Protein AF-A0A1A8XYL1-F1 (afdb_monomer_lite)

Foldseek 3Di:
DDDPDPDDPVNVLVVVLLVCLLVVHDLVVNCVVSVPPDSVVSVVCVVSNVVSVVVVVVVVVVVVVVVDVVVDDDD

InterPro domains:
  IPR002104 Integrase, catalytic domain [PF00589] (5-51)
  IPR002104 Integrase, catalytic domain [PS51898] (1-58)
  IPR011010 DNA breaking-rejoining enzyme, catalytic core [SSF56349] (5-60)
  IPR013762 Integrase-like, catalytic domain superfamily [G3DSA:1.10.443.10] (2-68)
  IPR050090 Bacterial tyrosine recombinase XerC/XerD complex [PTHR30349] (7-61)

Organism: NCBI:txid1860102

Structure (mmCIF, N/CA/C/O backbone):
data_AF-A0A1A8XYL1-F1
#
_entry.id   AF-A0A1A8XYL1-F1
#
loop_
_atom_site.group_PDB
_atom_site.id
_atom_site.type_symbol
_atom_site.label_atom_id
_atom_site.label_alt_id
_atom_site.label_comp_id
_atom_site.label_asym_id
_atom_site.label_entity_id
_atom_site.label_seq_id
_atom_site.pdbx_PDB_ins_code
_atom_site.Cartn_x
_atom_site.Cartn_y
_atom_site.Cartn_z
_atom_site.occupancy
_atom_site.B_iso_or_equiv
_atom_site.auth_seq_id
_atom_site.auth_comp_id
_atom_site.auth_asym_id
_atom_site.auth_atom_id
_atom_site.pdbx_PDB_model_num
ATOM 1 N N . MET A 1 1 ? 25.867 -13.943 20.004 1.00 38.03 1 MET A N 1
ATOM 2 C CA . MET A 1 1 ? 25.426 -12.622 20.503 1.00 38.03 1 MET A CA 1
ATOM 3 C C . MET A 1 1 ? 24.073 -12.313 19.863 1.00 38.03 1 MET A C 1
ATOM 5 O O . MET A 1 1 ? 24.034 -11.761 18.773 1.00 38.03 1 MET A O 1
ATOM 9 N N . TRP A 1 2 ? 22.965 -12.781 20.455 1.00 48.59 2 TRP A N 1
ATOM 10 C CA . TRP A 1 2 ? 21.623 -12.489 19.931 1.00 48.59 2 TRP A CA 1
ATOM 11 C C . TRP A 1 2 ? 21.277 -11.043 20.267 1.00 48.59 2 TRP A C 1
ATOM 13 O O . TRP A 1 2 ? 20.896 -10.724 21.392 1.00 48.59 2 TRP A O 1
ATOM 23 N N . THR A 1 3 ? 21.445 -10.152 19.299 1.00 49.16 3 THR A N 1
ATOM 24 C CA . THR A 1 3 ? 20.888 -8.809 19.377 1.00 49.16 3 THR A CA 1
ATOM 25 C C . THR A 1 3 ? 19.370 -8.953 19.361 1.00 49.16 3 THR A C 1
ATOM 27 O O . THR A 1 3 ? 18.771 -9.323 18.351 1.00 49.16 3 THR A O 1
ATOM 30 N N . LYS A 1 4 ? 18.729 -8.722 20.513 1.00 61.72 4 LYS A N 1
ATOM 31 C CA . LYS A 1 4 ? 17.274 -8.582 20.588 1.00 61.72 4 LYS A CA 1
ATOM 32 C C . LYS A 1 4 ? 16.899 -7.407 19.684 1.00 61.72 4 LYS A C 1
ATOM 34 O O . LYS A 1 4 ? 17.038 -6.257 20.083 1.00 61.72 4 LYS A O 1
ATOM 39 N N . LYS A 1 5 ? 16.486 -7.680 18.442 1.00 64.25 5 LYS A N 1
ATOM 40 C CA . LYS A 1 5 ? 15.844 -6.666 17.599 1.00 64.25 5 LYS A CA 1
ATOM 41 C C . LYS A 1 5 ? 14.652 -6.153 18.402 1.00 64.25 5 LYS A C 1
ATOM 43 O O . LYS A 1 5 ? 13.838 -6.962 18.845 1.00 64.25 5 LYS A O 1
ATOM 48 N N . ASN A 1 6 ? 14.568 -4.842 18.615 1.00 67.56 6 ASN A N 1
ATOM 49 C CA . ASN A 1 6 ? 13.433 -4.217 19.290 1.00 67.56 6 ASN A CA 1
ATOM 50 C C . ASN A 1 6 ? 12.187 -4.371 18.405 1.00 67.56 6 ASN A C 1
ATOM 52 O O . ASN A 1 6 ? 11.849 -3.499 17.604 1.00 67.56 6 ASN A O 1
ATOM 56 N N . ILE A 1 7 ? 11.535 -5.528 18.513 1.00 74.31 7 ILE A N 1
ATOM 57 C CA . ILE A 1 7 ? 10.244 -5.802 17.899 1.00 74.31 7 ILE A CA 1
ATOM 58 C C . ILE A 1 7 ? 9.231 -4.998 18.702 1.00 74.31 7 ILE A C 1
ATOM 60 O O . ILE A 1 7 ? 8.952 -5.296 19.860 1.00 74.31 7 ILE A O 1
ATOM 64 N N . SER A 1 8 ? 8.725 -3.937 18.087 1.00 81.94 8 SER A N 1
ATOM 65 C CA . SER A 1 8 ? 7.616 -3.161 18.623 1.00 81.94 8 SER A CA 1
ATOM 66 C C . SER A 1 8 ? 6.335 -3.510 17.860 1.00 81.94 8 SER A C 1
ATOM 68 O O . SER A 1 8 ? 6.412 -3.951 16.706 1.00 81.94 8 SER A O 1
ATOM 70 N N . PRO A 1 9 ? 5.148 -3.250 18.432 1.00 82.25 9 PRO A N 1
ATOM 71 C CA . PRO A 1 9 ? 3.887 -3.328 17.694 1.00 82.25 9 PRO A CA 1
ATOM 72 C C . PRO A 1 9 ? 3.907 -2.512 16.390 1.00 82.25 9 PRO A C 1
ATOM 74 O O . PRO A 1 9 ? 3.288 -2.896 15.400 1.00 82.25 9 PRO A O 1
ATOM 77 N N . HIS A 1 10 ? 4.671 -1.414 16.356 1.00 80.06 10 HIS A N 1
ATOM 78 C CA . HIS A 1 10 ? 4.864 -0.610 15.153 1.00 80.06 10 HIS A CA 1
ATOM 79 C C . HIS A 1 10 ? 5.654 -1.368 14.075 1.00 80.06 10 HIS A C 1
ATOM 81 O O . HIS A 1 10 ? 5.273 -1.341 12.910 1.00 80.06 10 HIS A O 1
ATOM 87 N N . SER A 1 11 ? 6.701 -2.107 14.453 1.00 79.88 11 SER A N 1
ATOM 88 C CA . SER A 1 11 ? 7.506 -2.921 13.529 1.00 79.88 11 SER A CA 1
ATOM 89 C C . SER A 1 11 ? 6.685 -4.042 12.875 1.00 79.88 11 SER A C 1
ATOM 91 O O . SER A 1 11 ? 6.842 -4.315 11.685 1.00 79.88 11 SER A O 1
ATOM 93 N N . LEU A 1 12 ? 5.772 -4.661 13.634 1.00 83.69 12 LEU A N 1
ATOM 94 C CA . LEU A 1 12 ? 4.840 -5.667 13.111 1.00 83.69 12 LEU A CA 1
ATOM 95 C C . LEU A 1 12 ? 3.829 -5.046 12.141 1.00 83.69 12 LEU A C 1
ATOM 97 O O . LEU A 1 12 ? 3.618 -5.580 11.055 1.00 83.69 12 LEU A O 1
ATOM 101 N N . ARG A 1 13 ? 3.269 -3.879 12.489 1.00 84.50 13 ARG A N 1
ATOM 102 C CA . ARG A 1 13 ? 2.374 -3.122 11.601 1.00 84.50 13 ARG A CA 1
ATOM 103 C C . ARG A 1 13 ? 3.049 -2.765 10.275 1.00 84.50 13 ARG A C 1
ATOM 105 O O . ARG A 1 13 ? 2.428 -2.902 9.228 1.00 84.50 13 ARG A O 1
ATOM 112 N N . HIS A 1 14 ? 4.318 -2.354 10.322 1.00 82.69 14 HIS A N 1
ATOM 113 C CA . HIS A 1 14 ? 5.113 -2.094 9.119 1.00 82.69 14 HIS A CA 1
ATOM 114 C C . HIS A 1 14 ? 5.305 -3.337 8.266 1.00 82.69 14 HIS A C 1
ATOM 116 O O . HIS A 1 14 ? 5.082 -3.278 7.066 1.00 82.69 14 HIS A O 1
ATOM 122 N N . SER A 1 15 ? 5.649 -4.463 8.886 1.00 85.12 15 SER A N 1
ATOM 123 C CA . SER A 1 15 ? 5.869 -5.720 8.162 1.00 85.12 15 SER A CA 1
ATOM 124 C C . SER A 1 15 ? 4.586 -6.207 7.475 1.00 85.12 15 SER A C 1
ATOM 126 O O . SER A 1 15 ? 4.622 -6.629 6.324 1.00 85.12 15 SER A O 1
ATOM 128 N N . TYR A 1 16 ? 3.437 -6.079 8.148 1.00 86.44 16 TYR A N 1
ATOM 129 C CA . TYR A 1 16 ? 2.128 -6.407 7.578 1.00 86.44 16 TYR A CA 1
ATOM 130 C C . TYR A 1 16 ? 1.771 -5.512 6.381 1.00 86.44 16 TYR A C 1
ATOM 132 O O . TYR A 1 16 ? 1.391 -6.011 5.326 1.00 86.44 16 TYR A O 1
ATOM 140 N N . ALA A 1 17 ? 1.943 -4.195 6.519 1.00 84.69 17 ALA A N 1
ATOM 141 C CA . ALA A 1 17 ? 1.669 -3.238 5.451 1.00 84.69 17 ALA A CA 1
ATOM 142 C C . ALA A 1 17 ? 2.566 -3.452 4.220 1.00 84.69 17 ALA A C 1
ATOM 144 O O . ALA A 1 17 ? 2.068 -3.454 3.097 1.00 84.69 17 ALA A O 1
ATOM 145 N N . THR A 1 18 ? 3.869 -3.673 4.434 1.00 84.06 18 THR A N 1
ATOM 146 C CA . THR A 1 18 ? 4.831 -3.968 3.364 1.00 84.06 18 THR A CA 1
ATOM 147 C C . THR A 1 18 ? 4.421 -5.217 2.590 1.00 84.06 18 THR A C 1
ATOM 149 O O . THR A 1 18 ? 4.317 -5.154 1.370 1.00 84.06 18 THR A O 1
ATOM 152 N N . HIS A 1 19 ? 4.098 -6.316 3.280 1.00 85.62 19 HIS A N 1
ATOM 153 C CA . HIS A 1 19 ? 3.712 -7.560 2.612 1.00 85.62 19 HIS A CA 1
ATOM 154 C C . HIS A 1 19 ? 2.413 -7.457 1.809 1.00 85.62 19 HIS A C 1
ATOM 156 O O . HIS A 1 19 ? 2.317 -8.060 0.744 1.00 85.62 19 HIS A O 1
ATOM 162 N N . LEU A 1 20 ? 1.421 -6.689 2.274 1.00 84.81 20 LEU A N 1
ATOM 163 C CA . LEU A 1 20 ? 0.204 -6.464 1.487 1.00 84.81 20 LEU A CA 1
ATOM 164 C C . LEU A 1 20 ? 0.512 -5.722 0.181 1.00 84.81 20 LEU A C 1
ATOM 166 O O . LEU A 1 20 ? -0.004 -6.089 -0.872 1.00 84.81 20 LEU A O 1
ATOM 170 N N . ILE A 1 21 ? 1.384 -4.716 0.229 1.00 84.31 21 ILE A N 1
ATOM 171 C CA . ILE A 1 21 ? 1.738 -3.934 -0.960 1.00 84.31 21 ILE A CA 1
ATOM 172 C C . ILE A 1 21 ? 2.578 -4.767 -1.926 1.00 84.31 21 ILE A C 1
ATOM 174 O O . ILE A 1 21 ? 2.285 -4.779 -3.116 1.00 84.31 21 ILE A O 1
ATOM 178 N N . GLU A 1 22 ? 3.553 -5.528 -1.424 1.00 80.44 22 GLU A N 1
ATOM 179 C CA . GLU A 1 22 ? 4.329 -6.480 -2.232 1.00 80.44 22 GLU A CA 1
ATOM 180 C C . GLU A 1 22 ? 3.439 -7.537 -2.903 1.00 80.44 22 GLU A C 1
ATOM 182 O O . GLU A 1 22 ? 3.719 -7.969 -4.021 1.00 80.44 22 GLU A O 1
ATOM 187 N N . ALA A 1 23 ? 2.344 -7.936 -2.250 1.00 83.25 23 ALA A N 1
ATOM 188 C CA . ALA A 1 23 ? 1.356 -8.850 -2.813 1.00 83.25 23 ALA A CA 1
ATOM 189 C C . ALA A 1 23 ? 0.444 -8.205 -3.878 1.00 83.25 23 ALA A C 1
ATOM 191 O O . ALA A 1 23 ? -0.340 -8.914 -4.508 1.00 83.25 23 ALA A O 1
ATOM 192 N N . GLY A 1 24 ? 0.540 -6.890 -4.108 1.00 81.31 24 GLY A N 1
ATOM 193 C CA . GLY A 1 24 ? -0.275 -6.176 -5.093 1.00 81.31 24 GLY A CA 1
ATOM 194 C C . GLY A 1 24 ? -1.537 -5.516 -4.541 1.00 81.31 24 GLY A C 1
ATOM 195 O O . GLY A 1 24 ? -2.367 -5.072 -5.332 1.00 81.31 24 GLY A O 1
ATOM 196 N N . VAL A 1 25 ? -1.709 -5.452 -3.218 1.00 83.44 25 VAL A N 1
ATOM 197 C CA . VAL A 1 25 ? -2.875 -4.809 -2.594 1.00 83.44 25 VAL A CA 1
ATOM 198 C C . VAL A 1 25 ? -2.745 -3.287 -2.682 1.00 83.44 25 VAL A C 1
ATOM 200 O O . VAL A 1 25 ? -1.681 -2.722 -2.418 1.00 83.44 25 VAL A O 1
ATOM 203 N N . ASP A 1 26 ? -3.840 -2.612 -3.037 1.00 82.50 26 ASP A N 1
ATOM 204 C CA . ASP A 1 26 ? -3.853 -1.158 -3.188 1.00 82.50 26 ASP A CA 1
ATOM 205 C C . ASP A 1 26 ? -3.651 -0.429 -1.849 1.00 82.50 26 ASP A C 1
ATOM 207 O O . ASP A 1 26 ? -4.101 -0.860 -0.785 1.00 82.50 26 ASP A O 1
ATOM 211 N N . LEU A 1 27 ? -3.011 0.739 -1.907 1.00 79.50 27 LEU A N 1
ATOM 212 C CA . LEU A 1 27 ? -2.653 1.539 -0.738 1.00 79.50 27 LEU A CA 1
ATOM 213 C C . LEU A 1 27 ? -3.884 1.973 0.072 1.00 79.50 27 LEU A C 1
ATOM 215 O O . LEU A 1 27 ? -3.821 2.057 1.301 1.00 79.50 27 LEU A O 1
ATOM 219 N N . ILE A 1 28 ? -5.012 2.219 -0.601 1.00 81.75 28 ILE A N 1
ATOM 220 C CA . ILE A 1 28 ? -6.286 2.578 0.036 1.00 81.75 28 ILE A CA 1
ATOM 221 C C . ILE A 1 28 ? -6.838 1.385 0.822 1.00 81.75 28 ILE A C 1
ATOM 223 O O . ILE A 1 28 ? -7.384 1.544 1.917 1.00 81.75 28 ILE A O 1
ATOM 227 N N . GLU A 1 29 ? -6.684 0.178 0.289 1.00 83.38 29 GLU A N 1
ATOM 228 C CA . GLU A 1 29 ? -7.133 -1.046 0.938 1.00 83.38 29 GLU A CA 1
ATOM 229 C C . GLU A 1 29 ? -6.239 -1.387 2.136 1.00 83.38 29 GLU A C 1
ATOM 231 O O . GLU A 1 29 ? -6.745 -1.681 3.220 1.00 83.38 29 GLU A O 1
ATOM 236 N N . VAL A 1 30 ? -4.920 -1.218 2.008 1.00 84.25 30 VAL A N 1
ATOM 237 C CA . VAL A 1 30 ? -3.979 -1.331 3.134 1.00 84.25 30 VAL A CA 1
ATOM 238 C C . VAL A 1 30 ? -4.293 -0.305 4.227 1.00 84.25 30 VAL A C 1
ATOM 240 O O . VAL A 1 30 ? -4.309 -0.651 5.407 1.00 84.25 30 VAL A O 1
ATOM 243 N N . GLN A 1 31 ? -4.624 0.940 3.869 1.00 84.44 31 GLN A N 1
ATOM 244 C CA . GLN A 1 31 ? -5.032 1.963 4.839 1.00 84.44 31 GLN A CA 1
ATOM 245 C C . GLN A 1 31 ? -6.275 1.536 5.634 1.00 84.44 31 GLN A C 1
ATOM 247 O O . GLN A 1 31 ? -6.293 1.683 6.860 1.00 84.44 31 GLN A O 1
ATOM 252 N N . LYS A 1 32 ? -7.296 1.000 4.953 1.00 83.81 32 LYS A N 1
ATOM 253 C CA . LYS A 1 32 ? -8.523 0.494 5.588 1.00 83.81 32 LYS A CA 1
ATOM 254 C C . LYS A 1 32 ? -8.227 -0.677 6.523 1.00 83.81 32 LYS A C 1
ATOM 256 O O . LYS A 1 32 ? -8.681 -0.663 7.662 1.00 83.81 32 LYS A O 1
ATOM 261 N N . ASN A 1 33 ? -7.408 -1.634 6.081 1.00 82.50 33 ASN A N 1
ATOM 262 C CA . ASN A 1 33 ? -6.996 -2.793 6.880 1.00 82.50 33 ASN A CA 1
ATOM 263 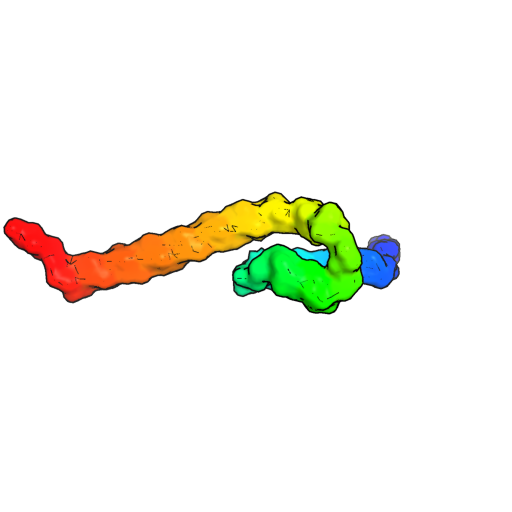C C . ASN A 1 33 ? -6.218 -2.406 8.149 1.00 82.50 33 ASN A C 1
ATOM 265 O O . ASN A 1 33 ? -6.302 -3.090 9.165 1.00 82.50 33 ASN A O 1
ATOM 269 N N . LEU A 1 34 ? -5.470 -1.301 8.112 1.00 83.00 34 LEU A N 1
ATOM 270 C CA . LEU A 1 34 ? -4.702 -0.797 9.254 1.00 83.00 34 LEU A CA 1
ATOM 271 C C . LEU A 1 34 ? -5.496 0.145 10.170 1.00 83.00 34 LEU A C 1
ATOM 273 O O . LEU A 1 34 ? -4.981 0.549 11.215 1.00 83.00 34 LEU A O 1
ATOM 277 N N . GLY A 1 35 ? -6.716 0.531 9.782 1.00 79.62 35 GLY A N 1
ATOM 278 C CA . GLY A 1 35 ? -7.532 1.496 10.523 1.00 79.62 35 GLY A CA 1
ATOM 279 C C . GLY A 1 35 ? -6.896 2.887 10.610 1.00 79.62 35 GLY A C 1
ATOM 280 O O . GLY A 1 35 ? -7.135 3.628 11.563 1.00 79.62 35 GLY A O 1
ATOM 281 N N . HIS A 1 36 ? -6.041 3.252 9.650 1.00 81.69 36 HIS A N 1
ATOM 282 C CA . HIS A 1 36 ? -5.386 4.556 9.650 1.00 81.69 36 HIS A CA 1
ATOM 283 C C . HIS A 1 36 ? -6.388 5.658 9.277 1.00 81.69 36 HIS A C 1
ATOM 285 O O . HIS A 1 36 ? -6.835 5.757 8.132 1.00 81.69 36 HIS A O 1
ATOM 291 N N . HIS A 1 37 ? -6.681 6.537 10.238 1.00 65.38 37 HIS A N 1
ATOM 292 C CA . HIS A 1 37 ? -7.539 7.711 10.037 1.00 65.38 37 HIS A CA 1
ATOM 293 C C . HIS A 1 37 ? -6.923 8.739 9.065 1.00 65.38 37 HIS A C 1
ATOM 295 O O . HIS A 1 37 ? -7.631 9.572 8.506 1.00 65.38 37 HIS A O 1
ATOM 301 N N . SER A 1 38 ? -5.603 8.696 8.845 1.00 68.00 38 SER A N 1
ATOM 302 C CA . SER A 1 38 ? -4.902 9.586 7.918 1.00 68.00 38 SER A CA 1
ATOM 303 C C . SER A 1 38 ? -4.137 8.801 6.858 1.00 68.00 38 SER A C 1
ATOM 305 O O . SER A 1 38 ? -3.332 7.924 7.170 1.00 68.00 38 SER A O 1
ATOM 307 N N . ILE A 1 39 ? -4.337 9.174 5.594 1.00 66.56 39 ILE A N 1
ATOM 308 C CA . ILE A 1 39 ? -3.606 8.604 4.456 1.00 66.56 39 ILE A CA 1
ATOM 309 C C . ILE A 1 39 ? -2.112 8.957 4.490 1.00 66.56 39 ILE A C 1
ATOM 311 O O . ILE A 1 39 ? -1.296 8.225 3.940 1.00 66.56 39 ILE A O 1
ATOM 315 N N . LEU A 1 40 ? -1.725 10.022 5.206 1.00 67.75 40 LEU A N 1
ATOM 316 C CA . LEU A 1 40 ? -0.326 10.440 5.367 1.00 67.75 40 LEU A CA 1
ATOM 317 C C 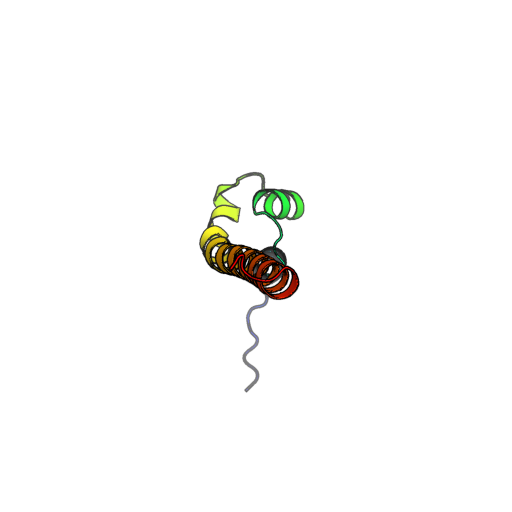. LEU A 1 40 ? 0.523 9.376 6.076 1.00 67.75 40 LEU A C 1
ATOM 319 O O . LEU A 1 40 ? 1.714 9.246 5.799 1.00 67.75 40 LEU A O 1
ATOM 323 N N . THR A 1 41 ? -0.079 8.583 6.968 1.00 69.56 41 THR A N 1
ATOM 324 C CA . THR A 1 41 ? 0.620 7.495 7.667 1.00 69.56 41 THR A CA 1
ATOM 325 C C . THR A 1 41 ? 0.930 6.333 6.720 1.00 69.56 41 THR A C 1
ATOM 327 O O . THR A 1 41 ? 1.964 5.683 6.859 1.00 69.56 41 THR A O 1
ATOM 330 N N . THR A 1 42 ? 0.068 6.114 5.724 1.00 77.56 42 THR A N 1
ATOM 331 C CA . THR A 1 42 ? 0.205 5.074 4.694 1.00 77.56 42 THR A CA 1
ATOM 332 C C . THR A 1 42 ? 1.004 5.568 3.480 1.00 77.56 42 THR A C 1
ATOM 334 O O . THR A 1 42 ? 1.647 4.770 2.805 1.00 77.56 42 THR A O 1
ATOM 337 N N . ALA A 1 43 ? 1.077 6.885 3.252 1.00 75.38 43 ALA A N 1
ATOM 338 C CA . ALA A 1 43 ? 1.867 7.501 2.183 1.00 75.38 43 ALA A CA 1
ATOM 339 C C . ALA A 1 43 ? 3.363 7.149 2.260 1.00 75.38 43 ALA A C 1
ATOM 341 O O . ALA A 1 43 ? 4.051 7.142 1.241 1.00 75.38 43 ALA A O 1
ATOM 342 N N . ARG A 1 44 ? 3.859 6.770 3.448 1.00 74.62 44 ARG A N 1
ATOM 343 C CA . ARG A 1 44 ? 5.216 6.240 3.630 1.00 74.62 44 ARG A CA 1
ATOM 344 C C . ARG A 1 44 ? 5.492 5.009 2.761 1.00 74.62 44 ARG A C 1
ATOM 346 O O . ARG A 1 44 ? 6.638 4.830 2.375 1.00 74.62 44 ARG A O 1
ATOM 353 N N . TYR A 1 45 ? 4.483 4.207 2.417 1.00 74.75 45 TYR A N 1
ATOM 354 C CA . TYR A 1 45 ? 4.646 3.011 1.584 1.00 74.75 45 TYR A CA 1
ATOM 355 C C . TYR A 1 45 ? 4.475 3.246 0.077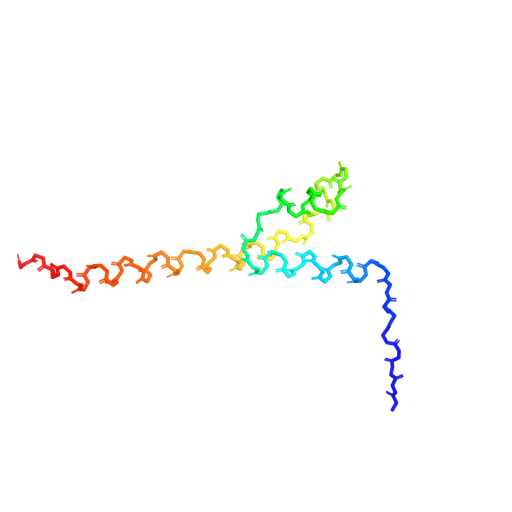 1.00 74.75 45 TYR A C 1
ATOM 357 O O . TYR A 1 45 ? 4.544 2.301 -0.702 1.00 74.75 45 TYR A O 1
ATOM 365 N N . THR A 1 46 ? 4.281 4.489 -0.369 1.00 76.94 46 THR A N 1
ATOM 366 C CA . THR A 1 46 ? 4.170 4.806 -1.808 1.00 76.94 46 THR A CA 1
ATOM 367 C C . THR A 1 46 ? 5.380 4.337 -2.616 1.00 76.94 46 THR A C 1
ATOM 369 O O . THR A 1 46 ? 5.207 3.843 -3.726 1.00 76.94 46 THR A O 1
ATOM 372 N N . HIS A 1 47 ? 6.587 4.385 -2.048 1.00 74.00 47 HIS A N 1
ATOM 373 C CA . HIS A 1 47 ? 7.789 3.869 -2.709 1.00 74.00 47 HIS A CA 1
ATOM 374 C C . HIS A 1 47 ? 7.700 2.366 -3.044 1.00 74.00 47 HIS A C 1
ATOM 376 O O . HIS A 1 47 ? 8.251 1.935 -4.049 1.00 74.00 47 HIS A O 1
ATOM 382 N N . LEU A 1 48 ? 6.958 1.574 -2.258 1.00 69.88 48 LEU A N 1
ATOM 383 C CA . LEU A 1 48 ? 6.740 0.143 -2.520 1.00 69.88 48 LEU A CA 1
ATOM 384 C C . LEU A 1 48 ? 5.715 -0.092 -3.639 1.00 69.88 48 LEU A C 1
ATOM 386 O O . LEU A 1 48 ? 5.787 -1.081 -4.371 1.00 69.88 48 LEU A O 1
ATOM 390 N N . THR A 1 49 ? 4.764 0.832 -3.808 1.00 67.50 49 THR A N 1
ATOM 391 C CA . THR A 1 49 ? 3.781 0.744 -4.898 1.00 67.50 49 THR A CA 1
ATOM 392 C C . THR A 1 49 ? 4.421 0.948 -6.270 1.00 67.50 49 THR A C 1
ATOM 394 O O . THR A 1 49 ? 3.949 0.363 -7.239 1.00 67.50 49 THR A O 1
ATOM 397 N N . ASP A 1 50 ? 5.511 1.716 -6.368 1.00 67.94 50 ASP A N 1
ATOM 398 C CA . ASP A 1 50 ? 6.239 1.915 -7.627 1.00 67.94 50 ASP A CA 1
ATOM 399 C C . ASP A 1 50 ? 6.866 0.606 -8.133 1.00 67.94 50 ASP A C 1
ATOM 401 O O . ASP A 1 50 ? 6.678 0.212 -9.285 1.00 67.94 50 ASP A O 1
ATOM 405 N N . GLN A 1 51 ? 7.493 -0.152 -7.231 1.00 63.97 51 GLN A N 1
ATOM 406 C CA . GLN A 1 51 ? 8.032 -1.478 -7.535 1.00 63.97 51 GLN A CA 1
ATOM 407 C C . GLN A 1 51 ? 6.928 -2.468 -7.947 1.00 63.97 51 GLN A C 1
ATOM 409 O O . GLN A 1 51 ? 7.085 -3.250 -8.883 1.00 63.97 51 GLN A O 1
ATOM 414 N N . THR A 1 52 ? 5.774 -2.399 -7.287 1.00 62.88 52 THR A N 1
ATOM 415 C CA . THR A 1 52 ? 4.624 -3.273 -7.566 1.00 62.88 52 THR A CA 1
ATOM 416 C C . THR A 1 52 ? 3.961 -2.954 -8.914 1.00 62.88 52 THR A C 1
ATOM 418 O O . THR A 1 52 ? 3.546 -3.861 -9.638 1.00 62.88 52 THR A O 1
ATOM 421 N N . LYS A 1 53 ? 3.902 -1.673 -9.304 1.00 60.94 53 LYS A N 1
ATOM 422 C CA . LYS A 1 53 ? 3.372 -1.238 -10.608 1.00 60.94 53 LYS A CA 1
ATOM 423 C C . LYS A 1 53 ? 4.180 -1.795 -11.776 1.00 60.94 53 LYS A C 1
ATOM 425 O O . LYS A 1 53 ? 3.580 -2.263 -12.743 1.00 60.94 53 LYS A O 1
ATOM 430 N N . HIS A 1 54 ? 5.508 -1.798 -11.672 1.00 63.62 54 HIS A N 1
ATOM 431 C CA . HIS A 1 54 ? 6.375 -2.392 -12.692 1.00 63.62 54 HIS A CA 1
ATOM 432 C C . HIS A 1 54 ? 6.057 -3.879 -12.899 1.00 63.62 54 HIS A C 1
ATOM 434 O O . HIS A 1 54 ? 5.818 -4.306 -14.025 1.00 63.62 54 HIS A O 1
ATOM 440 N N . HIS A 1 55 ? 5.880 -4.637 -11.811 1.00 67.25 55 HIS A N 1
ATOM 441 C CA . HIS A 1 55 ? 5.479 -6.043 -11.897 1.00 67.25 55 HIS A CA 1
ATOM 442 C C . HIS A 1 55 ? 4.123 -6.259 -12.585 1.00 67.25 55 HIS A C 1
ATOM 444 O O . HIS A 1 55 ? 3.954 -7.243 -13.307 1.00 67.25 55 HIS A O 1
ATOM 450 N N . ALA A 1 56 ? 3.142 -5.377 -12.377 1.00 70.94 56 ALA A N 1
ATOM 451 C CA . ALA A 1 56 ? 1.845 -5.489 -13.043 1.00 70.94 56 ALA A CA 1
ATOM 452 C C . ALA A 1 56 ? 1.961 -5.266 -14.561 1.00 70.94 56 ALA A C 1
ATOM 454 O O . ALA A 1 56 ? 1.400 -6.038 -15.342 1.00 70.94 56 ALA A O 1
ATOM 455 N N . ILE A 1 57 ? 2.732 -4.255 -14.971 1.00 75.56 57 ILE A N 1
ATOM 456 C CA . ILE A 1 57 ? 3.007 -3.952 -16.382 1.00 75.56 57 ILE A CA 1
ATOM 457 C C . ILE A 1 57 ? 3.735 -5.126 -17.043 1.00 75.56 57 ILE A C 1
ATOM 459 O O . ILE A 1 57 ? 3.299 -5.598 -18.092 1.00 75.56 57 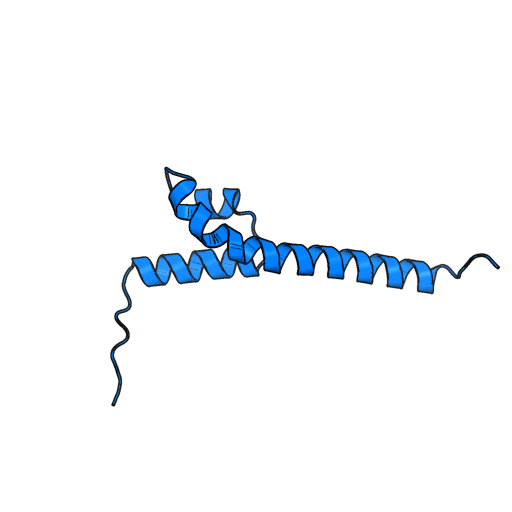ILE A O 1
ATOM 463 N N . ASP A 1 58 ? 4.767 -5.669 -16.396 1.00 79.25 58 ASP A N 1
ATOM 464 C CA . ASP A 1 58 ? 5.527 -6.812 -16.911 1.00 79.25 58 ASP A CA 1
ATOM 465 C C . ASP A 1 58 ? 4.644 -8.048 -17.109 1.00 79.25 58 ASP A C 1
ATOM 467 O O . ASP A 1 58 ? 4.767 -8.766 -18.103 1.00 79.25 58 ASP A O 1
ATOM 471 N N . ARG A 1 59 ? 3.699 -8.295 -16.193 1.00 78.12 59 ARG A N 1
ATOM 472 C CA . ARG A 1 59 ? 2.759 -9.419 -16.311 1.00 78.12 59 ARG A CA 1
ATOM 473 C C . ARG A 1 59 ? 1.789 -9.241 -17.471 1.00 78.12 59 ARG A C 1
ATOM 475 O O . ARG A 1 59 ? 1.516 -10.222 -18.164 1.00 78.12 59 ARG A O 1
ATOM 482 N N . ILE A 1 60 ? 1.283 -8.027 -17.687 1.00 80.06 60 ILE A N 1
ATOM 483 C CA . ILE A 1 60 ? 0.406 -7.714 -18.824 1.00 80.06 60 ILE A CA 1
ATOM 484 C C . ILE A 1 60 ? 1.184 -7.851 -20.133 1.00 80.06 60 ILE A C 1
ATOM 486 O O . ILE A 1 60 ? 0.721 -8.542 -21.037 1.00 80.06 60 ILE A O 1
ATOM 490 N N . ASN A 1 61 ? 2.391 -7.289 -20.209 1.00 82.38 61 ASN A N 1
ATOM 491 C CA . ASN A 1 61 ? 3.258 -7.406 -21.380 1.00 82.38 61 ASN A CA 1
ATOM 492 C C . ASN A 1 61 ? 3.576 -8.874 -21.690 1.00 82.38 61 ASN A C 1
ATOM 494 O O . ASN A 1 61 ? 3.410 -9.309 -22.824 1.00 82.38 61 ASN A O 1
ATOM 498 N N . ALA A 1 62 ? 3.902 -9.684 -20.679 1.00 82.88 62 ALA A N 1
ATOM 499 C CA . ALA A 1 62 ? 4.144 -11.113 -20.860 1.00 82.88 62 ALA A CA 1
ATOM 500 C C . ALA A 1 62 ? 2.897 -11.887 -21.331 1.00 82.88 62 ALA A C 1
ATOM 502 O O . ALA A 1 62 ? 3.018 -12.889 -22.038 1.00 82.88 62 ALA A O 1
ATOM 503 N N . LEU A 1 63 ? 1.690 -11.474 -20.926 1.00 84.25 63 LEU A N 1
ATOM 504 C CA . LEU A 1 63 ? 0.442 -12.051 -21.439 1.00 84.25 63 LEU A CA 1
ATOM 505 C C . LEU A 1 63 ? 0.198 -11.654 -22.899 1.00 84.25 63 LEU A C 1
ATOM 507 O O . LEU A 1 63 ? -0.176 -12.512 -23.698 1.00 84.25 63 LEU A O 1
ATOM 511 N N . MET A 1 64 ? 0.444 -10.390 -23.243 1.00 80.75 64 MET A N 1
ATOM 512 C CA . MET A 1 64 ? 0.303 -9.876 -24.605 1.00 80.75 64 MET A CA 1
ATOM 513 C C . MET A 1 64 ? 1.302 -10.521 -25.568 1.00 80.75 64 MET A C 1
ATOM 515 O O . MET A 1 64 ? 0.896 -10.954 -26.645 1.00 80.75 64 MET A O 1
ATOM 519 N N . ASP A 1 65 ? 2.561 -10.692 -25.161 1.00 77.94 65 ASP A N 1
ATOM 520 C CA . ASP A 1 65 ? 3.584 -11.401 -25.940 1.00 77.94 65 ASP A CA 1
ATOM 521 C C . ASP A 1 65 ? 3.182 -12.852 -26.205 1.00 77.94 65 ASP A C 1
ATOM 523 O O . ASP A 1 65 ? 3.230 -13.319 -27.343 1.00 77.94 65 ASP A O 1
ATOM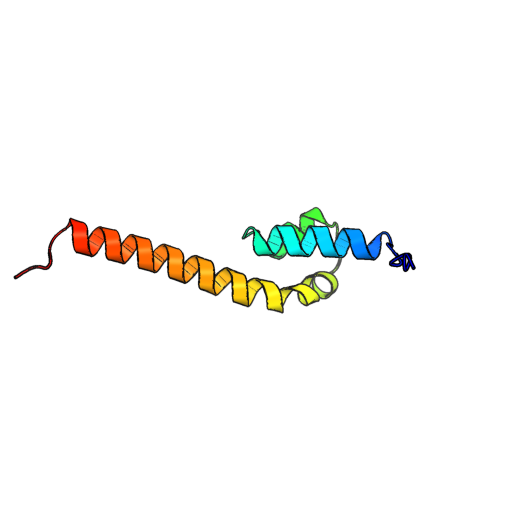 527 N N . ARG A 1 66 ? 2.700 -13.566 -25.177 1.00 69.56 66 ARG A N 1
ATOM 528 C CA . ARG A 1 66 ? 2.188 -14.935 -25.346 1.00 69.56 66 ARG A CA 1
ATOM 529 C C . ARG A 1 66 ? 1.019 -14.994 -26.326 1.00 69.56 66 ARG A C 1
ATOM 531 O O . ARG A 1 66 ? 0.954 -15.923 -27.124 1.00 69.56 66 ARG A O 1
ATOM 538 N N . TYR A 1 67 ? 0.110 -14.022 -26.285 1.00 75.12 67 TYR A N 1
ATOM 539 C CA . TYR A 1 67 ? -1.013 -13.957 -27.220 1.00 75.12 67 TYR A CA 1
ATOM 540 C C . TYR A 1 67 ? -0.555 -13.654 -28.655 1.00 75.12 67 TYR A C 1
ATOM 542 O O . TYR A 1 67 ? -1.025 -14.299 -29.590 1.00 75.12 67 TYR A O 1
ATOM 550 N N . CYS A 1 68 ? 0.396 -12.731 -28.830 1.00 67.75 68 CYS A N 1
ATOM 551 C CA . CYS A 1 68 ? 0.956 -12.364 -30.131 1.00 67.75 68 CYS A CA 1
ATOM 552 C C . CYS A 1 68 ? 1.707 -13.543 -30.779 1.00 67.75 68 CYS A C 1
ATOM 554 O O . CYS A 1 68 ? 1.462 -13.879 -31.938 1.00 67.75 68 CYS A O 1
ATOM 556 N N . LEU A 1 69 ? 2.531 -14.254 -30.000 1.00 63.97 69 LEU A N 1
ATOM 557 C CA . LEU A 1 69 ? 3.221 -15.473 -30.439 1.00 63.97 69 LEU A CA 1
ATOM 558 C C . LEU A 1 69 ? 2.240 -16.609 -30.768 1.00 63.97 69 LEU A C 1
ATOM 560 O O . LEU A 1 69 ? 2.443 -17.335 -31.738 1.00 63.97 69 LEU A O 1
ATOM 564 N N . ALA A 1 70 ? 1.157 -16.749 -29.997 1.00 65.00 70 ALA A N 1
ATOM 565 C CA . ALA A 1 70 ? 0.146 -17.783 -30.213 1.00 65.00 70 ALA A CA 1
ATOM 566 C C . ALA A 1 70 ? -0.781 -17.506 -31.410 1.00 65.00 70 ALA A C 1
ATOM 568 O O . ALA A 1 70 ? -1.356 -18.445 -31.961 1.00 65.00 70 ALA A O 1
ATOM 569 N N . LYS A 1 71 ? -0.967 -16.240 -31.806 1.00 63.75 71 LYS A N 1
ATOM 570 C CA . LYS A 1 71 ? -1.860 -15.859 -32.913 1.00 63.75 71 LYS A CA 1
ATOM 571 C C . LYS A 1 71 ? -1.170 -15.688 -34.261 1.00 63.75 71 LYS A C 1
ATOM 573 O O . LYS A 1 71 ? -1.885 -15.599 -35.253 1.00 63.75 71 LYS A O 1
ATOM 578 N N . GLY A 1 72 ? 0.162 -15.746 -34.307 1.00 53.44 72 GLY A N 1
ATOM 579 C CA . GLY A 1 72 ? 0.931 -15.611 -35.539 1.00 53.44 72 GLY A CA 1
ATOM 580 C C . GLY A 1 72 ? 0.870 -14.181 -36.071 1.00 53.44 72 GLY A C 1
ATOM 581 O O . GLY A 1 72 ? -0.200 -13.627 -36.314 1.00 53.44 72 GLY A O 1
ATOM 582 N N . ALA A 1 73 ? 2.038 -13.572 -36.249 1.00 53.78 73 ALA A N 1
ATOM 583 C CA . ALA A 1 73 ? 2.154 -12.296 -36.938 1.00 53.78 73 ALA A CA 1
ATOM 584 C C . ALA A 1 73 ? 1.402 -12.354 -38.287 1.00 53.78 73 ALA A C 1
ATOM 586 O O . ALA A 1 73 ? 1.552 -13.349 -39.009 1.00 53.78 73 ALA A O 1
ATOM 587 N N . PRO A 1 74 ? 0.599 -11.337 -38.655 1.00 52.44 74 PRO A N 1
ATOM 588 C CA . PRO A 1 74 ? 0.157 -11.224 -40.035 1.00 52.44 74 PRO A CA 1
ATOM 589 C C . PRO A 1 74 ? 1.411 -11.092 -40.908 1.00 52.44 74 PRO A C 1
ATOM 591 O O . PRO A 1 74 ? 2.286 -10.276 -40.614 1.00 52.44 74 PRO A O 1
ATOM 594 N N . ARG A 1 75 ? 1.515 -11.970 -41.912 1.00 49.84 75 ARG A N 1
ATOM 595 C CA . ARG A 1 75 ? 2.537 -11.887 -42.961 1.00 49.84 75 ARG A CA 1
ATOM 596 C C . ARG A 1 75 ? 2.461 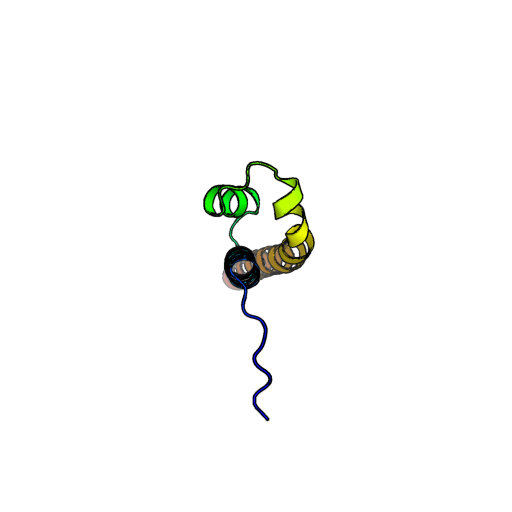-10.552 -43.687 1.00 49.84 75 ARG A C 1
ATOM 598 O O . ARG A 1 75 ? 1.318 -10.097 -43.921 1.00 49.84 75 ARG A O 1
#

Secondary structure (DSSP, 8-state):
--------HHHHHHHHHHHHHHTT--HHHHHHHTT-S-HHHHGGGHHHHHHHHHHHHHHHHHHHHHHHHHH----

pLDDT: mean 73.73, std 10.82, range [38.03, 86.44]

Sequence (75 aa):
MWTKKNISPHSLRHSYATHLIEAGVDLIEVQKNLGHHSILTTARYTHLTDQTKHHAIDRINALMDRYCLAKGAPR

Radius of gyration: 18.8 Å; chains: 1; bounding box: 34×28×64 Å